Protein AF-A0A7C0YLZ0-F1 (afdb_monomer_lite)

Secondary structure (DSSP, 8-state):
---HHHHHHHHHHHHHHHTTSPPP-S-EEEEEEEEETTEEEEEEEEE---S--HHHHHT--TT--GGGG-----HHHHHHHHHHHHHHH-S-SEEEEE-SS-TT-TTTS-HHHHHHHHHHHHHTT-SEEEE---GGG--HHHHHHHHTT-

Sequence (150 aa):
MIDKAVNKSVQAIRRKGLSRARTRSKASSWKEVDTLEGGLVDTGVVILPTRGCSWARKSGCTMCGYIYDAGDLGDTELAQLFKDAVAGLGPVEYLKIFTSGSFFDSREVSDELLHSIIQTVNDAGVEQLQVESRPEYVKADGLSQVVDML

Radius of gyration: 16.35 Å; chains: 1; bounding box: 40×31×48 Å

Foldseek 3Di:
DPDPVLLVVLLVVLVVLLVPQDAAQAKDKDWDWDDDPNDIWIEIEIAQQFCAAPQSNRRRDSPQPLNSSHHDDDLVSSLVRLLVRLVVSAATQHYEYHQNHACLPCNRANPSSLLSNLVSCVVSNHNYYHYDHDPVSPDPVSVCSSVVSD

Structure (mmCIF, N/CA/C/O backbone):
data_AF-A0A7C0YLZ0-F1
#
_entry.id   AF-A0A7C0YLZ0-F1
#
loop_
_atom_site.group_PDB
_atom_site.id
_atom_site.type_symbol
_atom_site.label_atom_id
_atom_site.label_alt_id
_atom_site.label_comp_id
_atom_site.label_asym_id
_atom_site.label_entity_id
_atom_site.label_seq_id
_atom_site.pdbx_PDB_ins_code
_atom_site.Cartn_x
_atom_site.Cartn_y
_atom_site.Cartn_z
_atom_site.occupancy
_atom_site.B_iso_or_equiv
_atom_site.auth_seq_id
_atom_site.auth_comp_id
_atom_site.auth_asym_id
_atom_site.auth_atom_id
_atom_site.pdbx_PDB_model_num
ATOM 1 N N . MET A 1 1 ? -0.986 -11.089 -29.385 1.00 56.19 1 MET A N 1
ATOM 2 C CA . MET A 1 1 ? 0.450 -10.942 -29.055 1.00 56.19 1 MET A CA 1
ATOM 3 C C . MET A 1 1 ? 0.778 -9.459 -29.169 1.00 56.19 1 MET A C 1
ATOM 5 O O . MET A 1 1 ? 0.460 -8.893 -30.205 1.00 56.19 1 MET A O 1
ATOM 9 N N . ILE A 1 2 ? 1.290 -8.808 -28.119 1.00 62.91 2 ILE A N 1
ATOM 10 C CA . ILE A 1 2 ? 1.670 -7.385 -28.203 1.00 62.91 2 ILE A CA 1
ATOM 11 C C . ILE A 1 2 ? 2.885 -7.275 -29.126 1.00 62.91 2 ILE A C 1
ATOM 13 O O . ILE A 1 2 ? 3.834 -8.050 -28.994 1.00 62.91 2 ILE A O 1
ATOM 17 N N . ASP A 1 3 ? 2.839 -6.333 -30.062 1.00 82.75 3 ASP A N 1
ATOM 18 C CA . ASP A 1 3 ? 3.931 -6.057 -30.988 1.00 82.75 3 ASP A CA 1
ATOM 19 C C . ASP A 1 3 ? 5.244 -5.772 -30.223 1.00 82.75 3 ASP A C 1
ATOM 21 O O . ASP A 1 3 ? 5.295 -4.967 -29.284 1.00 82.75 3 ASP A O 1
ATOM 25 N N . LYS A 1 4 ? 6.326 -6.464 -30.603 1.00 83.06 4 LYS A N 1
ATOM 26 C CA . LYS A 1 4 ? 7.624 -6.358 -29.914 1.00 83.06 4 LYS A CA 1
ATOM 27 C C . LYS A 1 4 ? 8.209 -4.944 -29.994 1.00 83.06 4 LYS A C 1
ATOM 29 O O . LYS A 1 4 ? 8.889 -4.528 -29.053 1.00 83.06 4 LYS A O 1
ATOM 34 N N . ALA A 1 5 ? 7.961 -4.210 -31.078 1.00 86.94 5 ALA A N 1
ATOM 35 C CA . ALA A 1 5 ? 8.413 -2.833 -31.229 1.00 86.94 5 ALA A CA 1
ATOM 36 C C . ALA A 1 5 ? 7.632 -1.894 -30.301 1.00 86.94 5 ALA A C 1
ATOM 38 O O . ALA A 1 5 ? 8.250 -1.063 -29.634 1.00 86.94 5 ALA A O 1
ATOM 39 N N . VAL A 1 6 ? 6.315 -2.084 -30.160 1.00 84.00 6 VAL A N 1
ATOM 40 C CA . VAL A 1 6 ? 5.499 -1.338 -29.184 1.00 84.00 6 VAL A CA 1
ATOM 41 C C . VAL A 1 6 ? 6.024 -1.558 -27.767 1.00 84.00 6 VAL A C 1
ATOM 43 O O . VAL A 1 6 ? 6.289 -0.592 -27.052 1.00 84.00 6 VAL A O 1
ATOM 46 N N . ASN A 1 7 ? 6.266 -2.810 -27.374 1.00 84.00 7 ASN A N 1
ATOM 47 C CA . ASN A 1 7 ? 6.795 -3.110 -26.045 1.00 84.00 7 ASN A CA 1
ATOM 48 C C . ASN A 1 7 ? 8.169 -2.452 -25.798 1.00 84.00 7 ASN A C 1
ATOM 50 O O . ASN A 1 7 ? 8.407 -1.850 -24.750 1.00 84.00 7 ASN A O 1
ATOM 54 N N . LYS A 1 8 ? 9.069 -2.501 -26.788 1.00 87.38 8 LYS A N 1
ATOM 55 C CA . LYS A 1 8 ? 10.392 -1.863 -26.701 1.00 87.38 8 LYS A CA 1
ATOM 56 C C . LYS A 1 8 ? 10.287 -0.342 -26.529 1.00 87.38 8 LYS A C 1
ATOM 58 O O . LYS A 1 8 ? 11.028 0.230 -25.727 1.00 87.38 8 LYS A O 1
ATOM 63 N N . SER A 1 9 ? 9.358 0.300 -27.237 1.00 88.88 9 SER A N 1
ATOM 64 C CA . SER A 1 9 ? 9.090 1.738 -27.117 1.00 88.88 9 SER A CA 1
ATOM 65 C C . SER A 1 9 ? 8.547 2.103 -25.736 1.00 88.88 9 SER A C 1
ATOM 67 O O . SER A 1 9 ? 9.061 3.024 -25.100 1.00 88.88 9 SER A O 1
ATOM 69 N N . VAL A 1 10 ? 7.581 1.336 -25.221 1.00 86.44 10 VAL A N 1
ATOM 70 C CA . VAL A 1 10 ? 7.019 1.529 -23.873 1.00 86.44 10 VAL A CA 1
ATOM 71 C C . VAL A 1 10 ? 8.107 1.404 -22.811 1.00 86.44 10 VAL A C 1
ATOM 73 O O . VAL A 1 10 ? 8.227 2.276 -21.953 1.00 86.44 10 VAL A O 1
ATOM 76 N N . GLN A 1 11 ? 8.960 0.382 -22.899 1.00 87.56 11 GLN A N 1
ATOM 77 C CA . GLN A 1 11 ? 10.089 0.217 -21.981 1.00 87.56 11 GLN A CA 1
ATOM 78 C C . GLN A 1 11 ? 11.061 1.402 -22.025 1.00 87.56 11 GLN A C 1
ATOM 80 O O . GLN A 1 11 ? 11.547 1.840 -20.983 1.00 87.56 11 GLN A O 1
ATOM 85 N N . ALA A 1 12 ? 11.369 1.927 -23.214 1.00 89.69 12 ALA A N 1
ATOM 86 C CA . ALA A 1 12 ? 12.257 3.077 -23.355 1.00 89.69 12 ALA A CA 1
ATOM 87 C C . ALA A 1 12 ? 11.661 4.341 -22.713 1.00 89.69 12 ALA A C 1
ATOM 89 O O . ALA A 1 12 ? 12.351 5.026 -21.954 1.00 89.69 12 ALA A O 1
ATOM 90 N N . ILE A 1 13 ? 10.373 4.607 -22.954 1.00 89.69 13 ILE A N 1
ATOM 91 C CA . ILE A 1 13 ? 9.636 5.720 -22.337 1.00 89.69 13 ILE A CA 1
ATOM 92 C C . ILE A 1 13 ? 9.603 5.553 -20.816 1.00 89.69 13 ILE A C 1
ATOM 94 O O . ILE A 1 13 ? 9.949 6.481 -20.086 1.00 89.69 13 ILE A O 1
ATOM 98 N N . ARG A 1 14 ? 9.259 4.354 -20.332 1.00 89.69 14 ARG A N 1
ATOM 99 C CA . ARG A 1 14 ? 9.191 4.025 -18.905 1.00 89.69 14 ARG A CA 1
ATOM 100 C C . ARG A 1 14 ? 10.527 4.256 -18.208 1.00 89.69 14 ARG A C 1
ATOM 102 O O . ARG A 1 14 ? 10.550 4.947 -17.197 1.00 89.69 14 ARG A O 1
ATOM 109 N N . ARG A 1 15 ? 11.632 3.742 -18.764 1.00 89.06 15 ARG A N 1
ATOM 110 C CA . ARG A 1 15 ? 12.986 3.945 -18.216 1.00 89.06 15 ARG A CA 1
ATOM 111 C C . ARG A 1 15 ? 13.343 5.427 -18.120 1.00 89.06 15 ARG A C 1
ATOM 113 O O . ARG A 1 15 ? 13.816 5.863 -17.078 1.00 89.06 15 ARG A O 1
ATOM 120 N N . LYS A 1 16 ? 13.060 6.204 -19.171 1.00 90.56 16 LYS A N 1
ATOM 121 C CA . LYS A 1 16 ? 13.291 7.657 -19.186 1.00 90.56 16 LYS A CA 1
ATOM 122 C C . LYS A 1 16 ? 12.415 8.405 -18.175 1.00 90.56 16 LYS A C 1
ATOM 124 O O . LYS A 1 16 ? 12.855 9.397 -17.604 1.00 90.56 16 LYS A O 1
ATOM 129 N N . GLY A 1 17 ? 11.176 7.956 -17.975 1.00 89.94 17 GLY A N 1
ATOM 130 C CA . GLY A 1 17 ? 10.283 8.498 -16.952 1.00 89.94 17 GLY A CA 1
ATOM 131 C C . GLY A 1 17 ? 10.807 8.213 -15.547 1.00 89.94 17 GLY A C 1
ATOM 132 O O . GLY A 1 17 ? 10.942 9.134 -14.755 1.00 89.94 17 GLY A O 1
ATOM 133 N N . LEU A 1 18 ? 11.185 6.962 -15.268 1.00 88.19 18 LEU A N 1
ATOM 134 C CA . LEU A 1 18 ? 11.699 6.546 -13.960 1.00 88.19 18 LEU A CA 1
ATOM 135 C C . LEU A 1 18 ? 13.017 7.238 -13.607 1.00 88.19 18 LEU A C 1
ATOM 137 O O . LEU A 1 18 ? 13.181 7.664 -12.475 1.00 88.19 18 LEU A O 1
ATOM 141 N N . SER A 1 19 ? 13.921 7.439 -14.572 1.00 87.81 19 SER A N 1
ATOM 142 C CA . SER A 1 19 ? 15.178 8.162 -14.326 1.00 87.81 19 SER A CA 1
ATOM 143 C C . SER A 1 19 ? 14.983 9.647 -13.993 1.00 87.81 19 SER A C 1
ATOM 145 O O . SER A 1 19 ? 15.927 10.309 -13.578 1.00 87.81 19 SER A O 1
ATOM 147 N N . ARG A 1 20 ? 13.796 10.201 -14.266 1.00 87.69 20 ARG A N 1
ATOM 148 C CA . ARG A 1 20 ? 13.425 11.595 -13.970 1.00 87.69 20 ARG A CA 1
ATOM 149 C C . ARG A 1 20 ? 12.462 11.705 -12.792 1.00 87.69 20 ARG A C 1
ATOM 151 O O . ARG A 1 20 ? 12.240 12.810 -12.305 1.00 87.69 20 ARG A O 1
ATOM 158 N N . ALA A 1 21 ? 11.848 10.595 -12.394 1.00 85.56 21 ALA A N 1
ATOM 159 C CA . ALA A 1 21 ? 10.902 10.566 -11.301 1.00 85.56 21 ALA A CA 1
ATOM 160 C C . ALA A 1 21 ? 11.641 10.828 -9.991 1.00 85.56 21 ALA A C 1
ATOM 162 O O . ALA A 1 21 ? 12.751 10.344 -9.769 1.00 85.56 21 ALA A O 1
ATOM 163 N N . ARG A 1 22 ? 11.015 11.614 -9.121 1.00 83.94 22 ARG A N 1
ATOM 164 C CA . ARG A 1 22 ? 11.516 11.816 -7.769 1.00 83.94 22 ARG A CA 1
ATOM 165 C C . ARG A 1 22 ? 11.182 10.573 -6.954 1.00 83.94 22 ARG A C 1
ATOM 167 O O . A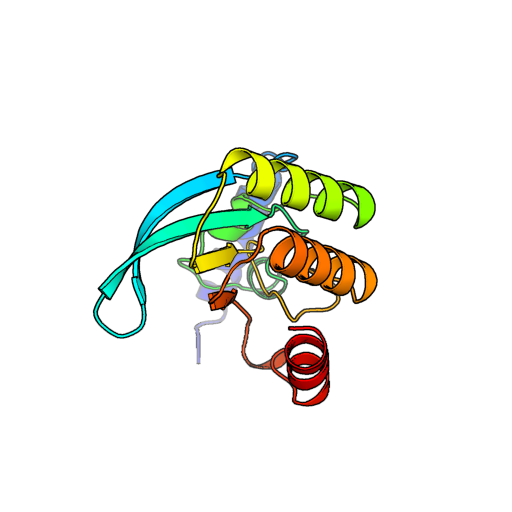RG A 1 22 ? 10.008 10.236 -6.847 1.00 83.94 22 ARG A O 1
ATOM 174 N N . THR A 1 23 ? 12.182 9.963 -6.326 1.00 83.81 23 THR A N 1
ATOM 175 C CA . THR A 1 23 ? 11.952 8.905 -5.337 1.00 83.81 23 THR A CA 1
ATOM 176 C C . THR A 1 23 ? 11.068 9.447 -4.220 1.00 83.81 23 THR A C 1
ATOM 178 O O . THR A 1 23 ? 11.401 10.456 -3.583 1.00 83.81 23 THR A O 1
ATOM 181 N N . ARG A 1 24 ? 9.910 8.818 -4.009 1.00 89.19 24 ARG A N 1
ATOM 182 C CA . ARG A 1 24 ? 9.006 9.200 -2.926 1.00 89.19 24 ARG A CA 1
ATOM 183 C C . ARG A 1 24 ? 9.575 8.699 -1.604 1.00 89.19 24 ARG A C 1
ATOM 185 O O . ARG A 1 24 ? 9.977 7.550 -1.490 1.00 89.19 24 ARG A O 1
ATOM 192 N N . SER A 1 25 ? 9.590 9.578 -0.609 1.00 89.94 25 SER A N 1
ATOM 193 C CA . SER A 1 25 ? 10.033 9.275 0.758 1.00 89.94 25 SER A CA 1
ATOM 194 C C . SER A 1 25 ? 8.937 9.524 1.798 1.00 89.94 25 SER A C 1
ATOM 196 O O . SER A 1 25 ? 9.212 9.621 2.988 1.00 89.94 25 SER A O 1
ATOM 198 N N . LYS A 1 26 ? 7.693 9.713 1.343 1.00 93.81 26 LYS A N 1
ATOM 199 C CA . LYS A 1 26 ? 6.526 9.983 2.185 1.00 93.81 26 LYS A CA 1
ATOM 200 C C . LYS A 1 26 ? 5.325 9.222 1.652 1.00 93.81 26 LYS A C 1
ATOM 202 O O . LYS A 1 26 ? 5.122 9.200 0.435 1.00 93.81 26 LYS A O 1
ATOM 207 N N . ALA A 1 27 ? 4.530 8.670 2.563 1.00 95.69 27 ALA A N 1
ATOM 208 C CA . ALA A 1 27 ? 3.199 8.184 2.241 1.00 95.69 27 ALA A CA 1
ATOM 209 C C . ALA A 1 27 ? 2.270 9.351 1.881 1.00 95.69 27 ALA A C 1
ATOM 211 O O . ALA A 1 27 ? 2.455 10.486 2.333 1.00 95.69 27 ALA A O 1
ATOM 212 N N . SER A 1 28 ? 1.284 9.076 1.036 1.00 95.88 28 SER A N 1
ATOM 213 C CA . SER A 1 28 ? 0.157 9.975 0.798 1.00 95.88 28 SER A CA 1
ATOM 214 C C . SER A 1 28 ? -1.078 9.362 1.432 1.00 95.88 28 SER A C 1
ATOM 216 O O . SER A 1 28 ? -1.335 8.182 1.218 1.00 95.88 28 SER A O 1
ATOM 218 N N . SER A 1 29 ? -1.824 10.145 2.204 1.00 97.88 29 SER A N 1
ATOM 219 C CA . SER A 1 29 ? -3.061 9.684 2.824 1.00 97.88 29 SER A CA 1
ATOM 220 C C . SER A 1 29 ? -4.144 10.755 2.809 1.00 97.88 29 SER A C 1
ATOM 222 O O . SER A 1 29 ? -3.851 11.952 2.840 1.00 97.88 29 SER A O 1
ATOM 224 N N . TRP A 1 30 ? -5.394 10.315 2.696 1.00 98.38 30 TRP A N 1
ATOM 225 C CA . TRP A 1 30 ? -6.591 11.153 2.757 1.00 98.38 30 TRP A CA 1
ATOM 226 C C . TRP A 1 30 ? -7.794 10.318 3.202 1.00 98.38 30 TRP A C 1
ATOM 228 O O . TRP A 1 30 ? -7.754 9.088 3.146 1.00 98.38 30 TRP A O 1
ATOM 238 N N . LYS A 1 31 ? -8.860 10.997 3.636 1.00 98.25 31 LYS A N 1
ATOM 239 C CA . LYS A 1 31 ? -10.169 10.374 3.837 1.00 98.25 31 LYS A CA 1
ATOM 240 C C . LYS A 1 31 ? -11.055 10.574 2.619 1.00 98.25 31 LYS A C 1
ATOM 242 O O . LYS A 1 31 ? -11.047 11.641 2.004 1.00 98.25 31 LYS A O 1
ATOM 247 N N . GLU A 1 32 ? -11.859 9.571 2.332 1.00 97.81 32 GLU A N 1
ATOM 248 C CA . GLU A 1 32 ? -12.975 9.620 1.398 1.00 97.81 32 GLU A CA 1
ATOM 249 C C . GLU A 1 32 ? -14.196 8.936 2.020 1.00 97.81 32 GLU A C 1
ATOM 251 O O . GLU A 1 32 ? -14.113 8.379 3.112 1.00 97.81 32 GLU A O 1
ATOM 256 N N . VAL A 1 33 ? -15.336 9.007 1.340 1.00 96.94 33 VAL A N 1
ATOM 257 C CA . VAL A 1 33 ? -16.544 8.279 1.737 1.00 96.94 33 VAL A CA 1
ATOM 258 C C . VAL A 1 33 ? -16.698 7.100 0.792 1.00 96.94 33 VAL A C 1
ATOM 260 O O . VAL A 1 33 ? -16.654 7.290 -0.426 1.00 96.94 33 VAL A O 1
ATOM 263 N N . ASP A 1 34 ? -16.900 5.909 1.342 1.00 97.06 34 ASP A N 1
ATOM 264 C CA . ASP A 1 34 ? -17.189 4.707 0.563 1.00 97.06 34 ASP A CA 1
ATOM 265 C C . ASP A 1 34 ? -18.347 3.920 1.181 1.00 97.06 34 ASP A C 1
ATOM 267 O O . ASP A 1 34 ? -18.866 4.273 2.240 1.00 97.06 34 ASP A O 1
ATOM 271 N N . THR A 1 35 ? -18.793 2.879 0.483 1.00 95.88 35 THR A N 1
ATOM 272 C CA . THR A 1 35 ? -19.874 2.005 0.925 1.00 95.88 35 THR A CA 1
ATOM 273 C C . THR A 1 35 ? -19.314 0.759 1.599 1.00 95.88 35 THR A C 1
ATOM 275 O O . THR A 1 35 ? -18.585 -0.008 0.971 1.00 95.88 35 THR A O 1
ATOM 278 N N . LEU A 1 36 ? -19.725 0.513 2.840 1.00 94.50 36 LEU A N 1
ATOM 279 C CA . LEU A 1 36 ? -19.462 -0.720 3.579 1.00 94.50 36 LEU A CA 1
ATOM 280 C C . LEU A 1 36 ? -20.800 -1.285 4.067 1.00 94.50 36 LEU A C 1
ATOM 282 O O . LEU A 1 36 ? -21.608 -0.564 4.643 1.00 94.50 36 LEU A O 1
ATOM 286 N N . GLU A 1 37 ? -21.086 -2.547 3.733 1.00 92.56 37 GLU A N 1
ATOM 287 C CA . GLU A 1 37 ? -22.350 -3.239 4.061 1.00 92.56 37 GLU A CA 1
ATOM 288 C C . GLU A 1 37 ? -23.644 -2.463 3.716 1.00 92.56 37 GLU A C 1
ATOM 290 O O . GLU A 1 37 ? -24.690 -2.621 4.340 1.00 92.56 37 GLU A O 1
ATOM 295 N N . GLY A 1 38 ? -23.597 -1.624 2.675 1.00 92.75 38 GLY A N 1
ATOM 296 C CA . GLY A 1 38 ? -24.735 -0.809 2.234 1.00 92.75 38 GLY A CA 1
ATOM 297 C C . GLY A 1 38 ? -24.910 0.519 2.983 1.00 92.75 38 GLY A C 1
ATOM 298 O O . GLY A 1 38 ? -25.817 1.278 2.640 1.00 92.75 38 GLY A O 1
ATOM 299 N N . GLY A 1 39 ? -24.045 0.824 3.954 1.00 95.75 39 GLY A N 1
ATOM 300 C CA . GLY A 1 39 ? -23.922 2.128 4.607 1.00 95.75 39 GLY A CA 1
ATOM 301 C C . GLY A 1 39 ? -22.756 2.948 4.050 1.00 95.75 39 GLY A C 1
ATOM 302 O O . GLY A 1 39 ? -21.823 2.393 3.476 1.00 95.75 39 GLY A O 1
ATOM 303 N N . LEU A 1 40 ? -22.811 4.274 4.206 1.00 97.31 40 LEU A N 1
ATOM 304 C CA . LEU A 1 40 ? -21.678 5.155 3.905 1.00 97.31 40 LEU A CA 1
ATOM 305 C C . LEU A 1 40 ? -20.781 5.268 5.138 1.00 97.31 40 LEU A C 1
ATOM 307 O O . LEU A 1 40 ? -21.286 5.590 6.212 1.00 97.31 40 LEU A O 1
ATOM 311 N N . VAL A 1 41 ? -19.477 5.059 4.959 1.00 96.88 41 VAL A N 1
ATOM 312 C CA . VAL A 1 41 ? -18.474 5.092 6.033 1.00 96.88 41 VAL A CA 1
ATOM 313 C C . VAL A 1 41 ? -17.290 5.986 5.678 1.00 96.88 41 VAL A C 1
ATOM 315 O O . VAL A 1 41 ? -16.942 6.165 4.503 1.00 96.88 41 VAL A O 1
ATOM 318 N N . ASP A 1 42 ? -16.637 6.516 6.710 1.00 96.31 42 ASP A N 1
ATOM 319 C CA . ASP A 1 42 ? -15.353 7.199 6.574 1.00 96.31 42 ASP A CA 1
ATOM 320 C C . ASP A 1 42 ? -14.276 6.175 6.189 1.00 96.31 42 ASP A C 1
ATOM 322 O O . ASP A 1 42 ? -13.962 5.250 6.942 1.00 96.31 42 ASP A O 1
ATOM 326 N N . THR A 1 43 ? -13.685 6.364 5.012 1.00 98.38 43 THR A N 1
ATOM 327 C CA . THR A 1 43 ? -12.677 5.470 4.443 1.00 98.38 43 THR A CA 1
ATOM 328 C C . THR A 1 43 ? -11.325 6.161 4.382 1.00 98.38 43 THR A C 1
ATOM 330 O O . THR A 1 43 ? -11.165 7.211 3.761 1.00 98.38 43 THR A O 1
ATOM 333 N N . GLY A 1 44 ? -10.323 5.562 5.011 1.00 98.50 44 GLY A N 1
ATOM 334 C CA . GLY A 1 44 ? -8.935 5.972 4.891 1.00 98.50 44 GLY A CA 1
ATOM 335 C C . GLY A 1 44 ? -8.298 5.409 3.627 1.00 98.50 44 GLY A C 1
ATOM 336 O O . GLY A 1 44 ? -8.440 4.226 3.321 1.00 98.50 44 GLY A O 1
ATOM 337 N N . VAL A 1 45 ? -7.528 6.228 2.920 1.00 98.50 45 VAL A N 1
ATOM 338 C CA . VAL A 1 45 ? -6.674 5.768 1.823 1.00 98.50 45 VAL A CA 1
ATOM 339 C C . VAL A 1 45 ? -5.224 6.069 2.146 1.00 98.50 45 VAL A C 1
ATOM 341 O O . VAL A 1 45 ? -4.895 7.191 2.527 1.00 98.50 45 VAL A O 1
ATOM 344 N N . VAL A 1 46 ? -4.350 5.078 1.964 1.00 98.19 46 VAL A N 1
ATOM 345 C CA . VAL A 1 46 ? -2.901 5.225 2.108 1.00 98.19 46 VAL A CA 1
ATOM 346 C C . VAL A 1 46 ? -2.196 4.705 0.859 1.00 98.19 46 VAL A C 1
ATOM 348 O O . VAL A 1 46 ? -2.294 3.530 0.514 1.00 98.19 46 VAL A O 1
ATOM 351 N N . ILE A 1 47 ? -1.430 5.577 0.203 1.00 96.88 47 ILE A N 1
ATOM 352 C CA . ILE A 1 47 ? -0.437 5.200 -0.805 1.00 96.88 47 ILE A CA 1
ATOM 353 C C . ILE A 1 47 ? 0.925 5.116 -0.117 1.00 96.88 47 ILE A C 1
ATOM 355 O O . ILE A 1 47 ? 1.520 6.138 0.244 1.00 96.88 47 ILE A O 1
ATOM 359 N N . LEU A 1 48 ? 1.418 3.892 0.052 1.00 96.81 48 LEU A N 1
ATOM 360 C CA . LEU A 1 48 ? 2.706 3.584 0.654 1.00 96.81 48 LEU A CA 1
ATOM 361 C C . LEU A 1 48 ? 3.789 3.498 -0.441 1.00 96.81 48 LEU A C 1
ATOM 363 O O . LEU A 1 48 ? 3.657 2.6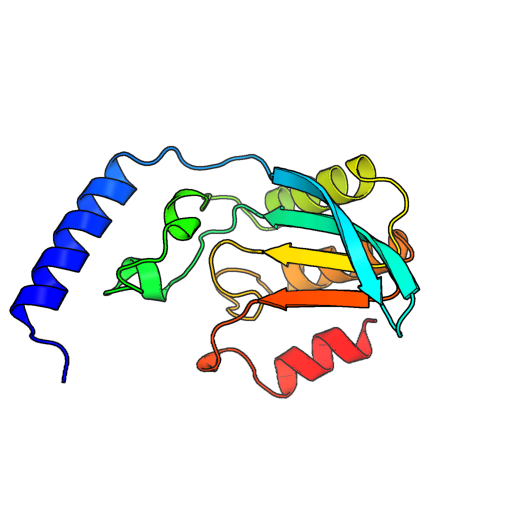83 -1.361 1.00 96.81 48 LEU A O 1
ATOM 367 N N . PRO A 1 49 ? 4.872 4.298 -0.372 1.00 95.94 49 PRO A N 1
ATOM 368 C CA . PRO A 1 49 ? 5.885 4.377 -1.420 1.00 95.94 49 PRO A CA 1
ATOM 369 C C . PRO A 1 49 ? 6.877 3.213 -1.307 1.00 95.94 49 PRO A C 1
ATOM 371 O O . PRO A 1 49 ? 8.065 3.410 -1.057 1.00 95.94 49 PRO A O 1
ATOM 374 N N . THR A 1 50 ? 6.393 1.983 -1.486 1.00 95.81 50 THR A N 1
ATOM 375 C CA . THR A 1 50 ? 7.267 0.806 -1.570 1.00 95.81 50 THR A CA 1
ATOM 376 C C . THR A 1 50 ? 8.164 0.906 -2.803 1.00 95.81 50 THR A C 1
ATOM 378 O O . THR A 1 50 ? 8.019 1.812 -3.635 1.00 95.81 50 THR A O 1
ATOM 381 N N . ARG A 1 51 ? 9.044 -0.081 -3.009 1.00 93.19 51 ARG A N 1
ATOM 382 C CA . ARG A 1 51 ? 9.779 -0.173 -4.275 1.00 93.19 51 ARG A CA 1
ATOM 383 C C . ARG A 1 51 ? 8.841 -0.214 -5.483 1.00 93.19 51 ARG A C 1
ATOM 385 O O . ARG A 1 51 ? 9.273 0.158 -6.561 1.00 93.19 51 ARG A O 1
ATOM 392 N N . GLY A 1 52 ? 7.578 -0.609 -5.359 1.00 92.19 52 GLY A N 1
ATOM 393 C CA . GLY A 1 52 ? 6.571 -0.519 -6.413 1.00 92.19 52 GLY A CA 1
ATOM 394 C C . GLY A 1 52 ? 6.684 -1.586 -7.502 1.00 92.19 52 GLY A C 1
ATOM 395 O O . GLY A 1 52 ? 7.658 -2.340 -7.583 1.00 92.19 52 GLY A O 1
ATOM 396 N N . CYS A 1 53 ? 5.697 -1.584 -8.401 1.00 93.00 53 CYS A N 1
ATOM 397 C CA . CYS A 1 53 ? 5.367 -2.701 -9.284 1.00 93.00 53 CYS A CA 1
ATOM 398 C C . CYS A 1 53 ? 6.552 -3.278 -10.077 1.00 93.00 53 CYS A C 1
ATOM 400 O O . CYS A 1 53 ? 7.090 -2.656 -11.006 1.00 93.00 53 CYS A O 1
ATOM 402 N N . SER A 1 54 ? 6.891 -4.538 -9.807 1.00 91.81 54 SER A N 1
ATOM 403 C CA . SER A 1 54 ? 7.916 -5.272 -10.567 1.00 91.81 54 SER A CA 1
ATOM 404 C C . SER A 1 54 ? 7.598 -5.396 -12.072 1.00 91.81 54 SER A C 1
ATOM 406 O O . SER A 1 54 ? 8.506 -5.341 -12.910 1.00 91.81 54 SER A O 1
ATOM 408 N N . TRP A 1 55 ? 6.316 -5.490 -12.450 1.00 91.50 55 TRP A N 1
ATOM 409 C CA . TRP A 1 55 ? 5.889 -5.532 -13.855 1.00 91.50 55 TRP A CA 1
ATOM 410 C C . TRP A 1 55 ? 6.112 -4.208 -14.574 1.00 91.50 55 TRP A C 1
ATOM 412 O O . TRP A 1 55 ? 6.622 -4.199 -15.700 1.00 91.50 55 TRP A O 1
ATOM 422 N N . ALA A 1 56 ? 5.806 -3.093 -13.905 1.00 89.38 56 ALA A N 1
ATOM 423 C CA . ALA A 1 56 ? 6.002 -1.751 -14.441 1.00 89.38 56 ALA A CA 1
ATOM 424 C C . ALA A 1 56 ? 7.467 -1.467 -14.812 1.00 89.38 56 ALA A C 1
ATOM 426 O O . ALA A 1 56 ? 7.717 -0.676 -15.717 1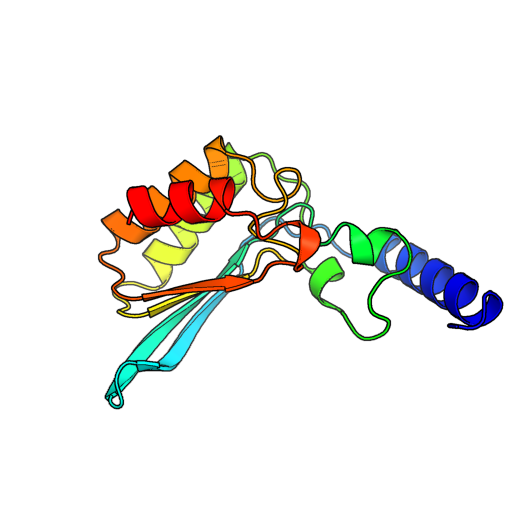.00 89.38 56 ALA A O 1
ATOM 427 N N . ARG A 1 57 ? 8.433 -2.140 -14.171 1.00 84.25 57 ARG A N 1
ATOM 428 C CA . ARG A 1 57 ? 9.865 -2.041 -14.504 1.00 84.25 57 ARG A CA 1
ATOM 429 C C . ARG A 1 57 ? 10.302 -2.885 -15.703 1.00 84.25 57 ARG A C 1
ATOM 431 O O . ARG A 1 57 ? 11.305 -2.555 -16.332 1.00 84.25 57 ARG A O 1
ATOM 438 N N . LYS A 1 58 ? 9.590 -3.971 -16.026 1.00 83.94 58 LYS A N 1
ATOM 439 C CA . LYS A 1 58 ? 9.968 -4.896 -17.112 1.00 83.94 58 LYS A CA 1
ATOM 440 C C . LYS A 1 58 ? 9.412 -4.480 -18.465 1.00 83.94 58 LYS A C 1
ATOM 442 O O . LYS A 1 58 ? 10.141 -4.429 -19.443 1.00 83.94 58 LYS A O 1
ATOM 447 N N . SER A 1 59 ? 8.113 -4.251 -18.540 1.00 74.75 59 SER A N 1
ATOM 448 C CA . SER A 1 59 ? 7.368 -3.934 -19.767 1.00 74.75 59 SER A CA 1
ATOM 449 C C . SER A 1 59 ? 6.232 -3.007 -19.369 1.00 74.75 59 SER A C 1
ATOM 451 O O . SER A 1 59 ? 6.177 -1.866 -19.825 1.00 74.75 59 SER A O 1
ATOM 453 N N . GLY A 1 60 ? 5.475 -3.458 -18.365 1.00 76.25 60 GLY A N 1
ATOM 454 C CA . GLY A 1 60 ? 4.541 -2.659 -17.599 1.00 76.25 60 GLY A CA 1
ATOM 455 C C . GLY A 1 60 ? 3.193 -2.502 -18.273 1.00 76.25 60 GLY A C 1
ATOM 456 O O . GLY A 1 60 ? 3.036 -2.668 -19.480 1.00 76.25 60 GLY A O 1
ATOM 457 N N . CYS A 1 61 ? 2.196 -2.145 -17.473 1.00 84.94 61 CYS A N 1
ATOM 458 C CA . CYS A 1 61 ? 0.943 -1.635 -18.003 1.00 84.94 61 CYS A CA 1
ATOM 459 C C . CYS A 1 61 ? 1.231 -0.276 -18.651 1.00 84.94 61 CYS A C 1
ATOM 461 O O . CYS A 1 61 ? 1.749 0.627 -17.988 1.00 84.94 61 CYS A O 1
ATOM 463 N N . THR A 1 62 ? 0.897 -0.116 -19.930 1.00 83.31 62 THR A N 1
ATOM 464 C CA . THR A 1 62 ? 1.189 1.104 -20.705 1.00 83.31 62 THR A CA 1
ATOM 465 C C . THR A 1 62 ? 0.578 2.361 -20.087 1.00 83.31 62 THR A C 1
ATOM 467 O O . THR A 1 62 ? 1.167 3.432 -20.192 1.00 83.31 62 THR A O 1
ATOM 470 N N . MET A 1 63 ? -0.544 2.204 -19.382 1.00 85.56 63 MET A N 1
ATOM 471 C CA . MET A 1 63 ? -1.300 3.283 -18.742 1.00 85.56 63 MET A CA 1
ATOM 472 C C . MET A 1 63 ? -0.935 3.526 -17.269 1.00 85.56 63 MET A C 1
ATOM 474 O O . MET A 1 63 ? -1.330 4.538 -16.704 1.00 85.56 63 MET A O 1
ATOM 478 N N . CYS A 1 64 ? -0.211 2.612 -16.612 1.00 87.88 64 CYS A N 1
ATOM 479 C CA . CYS A 1 64 ? -0.013 2.693 -15.160 1.00 87.88 64 CYS A CA 1
ATOM 480 C C . CYS A 1 64 ? 1.044 3.745 -14.797 1.00 87.88 64 CYS A C 1
ATOM 482 O O . CYS A 1 64 ? 2.225 3.560 -15.114 1.00 87.88 64 CYS A O 1
ATOM 484 N N . GLY A 1 65 ? 0.616 4.806 -14.106 1.00 88.06 65 GLY A N 1
ATOM 485 C CA . GLY A 1 65 ? 1.468 5.872 -13.572 1.00 88.06 65 GLY A CA 1
ATOM 486 C C . GLY A 1 65 ? 1.993 5.631 -12.152 1.00 88.06 65 GLY A C 1
ATOM 487 O O . GLY A 1 65 ? 3.025 6.190 -11.807 1.00 88.06 65 GLY A O 1
ATOM 488 N N . TYR A 1 66 ? 1.371 4.749 -11.362 1.00 89.81 66 TYR A N 1
ATOM 489 C CA . TYR A 1 66 ? 1.701 4.565 -9.938 1.00 89.81 66 TYR A CA 1
ATOM 490 C C . TYR A 1 66 ? 3.152 4.170 -9.654 1.00 89.81 66 TYR A C 1
ATOM 492 O O . TYR A 1 66 ? 3.675 4.474 -8.592 1.00 89.81 66 TYR A O 1
ATOM 500 N N . ILE A 1 67 ? 3.864 3.568 -10.613 1.00 90.81 67 ILE A N 1
ATOM 501 C CA . ILE A 1 67 ? 5.300 3.296 -10.436 1.00 90.81 67 ILE A CA 1
ATOM 502 C C . ILE A 1 67 ? 6.119 4.568 -10.159 1.00 90.81 67 ILE A C 1
ATOM 504 O O . ILE A 1 67 ? 7.224 4.480 -9.636 1.00 90.81 67 ILE A O 1
ATOM 508 N N . TYR A 1 68 ? 5.623 5.737 -10.574 1.00 90.88 68 TYR A N 1
ATOM 509 C CA . TYR A 1 68 ? 6.281 7.020 -10.345 1.00 90.88 68 TYR A CA 1
ATOM 510 C C . TYR A 1 68 ? 6.087 7.521 -8.909 1.00 90.88 68 TYR A C 1
ATOM 512 O O . TYR A 1 68 ? 6.827 8.405 -8.486 1.00 90.88 68 TYR A O 1
ATOM 520 N N . ASP A 1 69 ? 5.163 6.912 -8.160 1.00 90.12 69 ASP A N 1
ATOM 521 C CA . ASP A 1 69 ? 4.972 7.118 -6.726 1.00 90.12 69 ASP A CA 1
ATOM 522 C C . ASP A 1 69 ? 5.736 6.089 -5.872 1.00 90.12 69 ASP A C 1
ATOM 524 O O . ASP A 1 69 ? 5.566 6.036 -4.654 1.00 90.12 69 ASP A O 1
ATOM 528 N N . ALA A 1 70 ? 6.590 5.267 -6.490 1.00 92.44 70 ALA A N 1
ATOM 529 C CA . ALA A 1 70 ? 7.460 4.345 -5.774 1.00 92.44 70 ALA A CA 1
ATOM 530 C C . ALA A 1 70 ? 8.581 5.074 -5.006 1.00 92.44 70 ALA A C 1
ATOM 532 O O . ALA A 1 70 ? 9.058 6.149 -5.396 1.00 92.44 70 ALA A O 1
ATOM 533 N N . GLY A 1 71 ? 9.023 4.448 -3.921 1.00 92.75 71 GLY A N 1
ATOM 534 C CA . GLY A 1 71 ? 10.166 4.847 -3.111 1.00 92.75 71 GLY A CA 1
ATOM 535 C C . GLY A 1 71 ? 11.306 3.831 -3.164 1.00 92.75 71 GLY A C 1
ATOM 536 O O . GLY A 1 71 ? 11.274 2.860 -3.920 1.00 92.75 71 GLY A O 1
ATOM 537 N N . ASP A 1 72 ? 12.328 4.083 -2.354 1.00 91.38 72 ASP A N 1
ATOM 538 C CA . ASP A 1 72 ? 13.445 3.170 -2.094 1.00 91.38 72 ASP A CA 1
ATOM 539 C C . ASP A 1 72 ? 13.756 3.238 -0.596 1.00 91.38 72 ASP A C 1
ATOM 541 O O . ASP A 1 72 ? 14.671 3.932 -0.162 1.00 91.38 72 ASP A O 1
ATOM 545 N N . LEU A 1 73 ? 12.858 2.643 0.190 1.00 94.06 73 LEU A N 1
ATOM 546 C CA . LEU A 1 73 ? 12.835 2.704 1.650 1.00 94.06 73 LEU A CA 1
ATOM 547 C C . LEU A 1 73 ? 12.914 1.292 2.225 1.00 94.06 73 LEU A C 1
ATOM 549 O O . LEU A 1 73 ? 12.416 0.343 1.610 1.00 94.06 73 LEU A O 1
ATOM 553 N N . GLY A 1 74 ? 13.517 1.171 3.405 1.00 96.12 74 GLY A N 1
ATOM 554 C CA . GLY A 1 74 ? 13.533 -0.081 4.158 1.00 96.12 74 GLY A CA 1
ATOM 555 C C . GLY A 1 74 ? 12.206 -0.357 4.870 1.00 96.12 74 GLY A C 1
ATOM 556 O O . GLY A 1 74 ? 11.394 0.546 5.078 1.00 96.12 74 GLY A O 1
ATOM 557 N N . ASP A 1 75 ? 12.008 -1.600 5.305 1.00 97.44 75 ASP A N 1
ATOM 558 C CA . ASP A 1 75 ? 10.760 -2.037 5.946 1.00 97.44 75 ASP A CA 1
ATOM 559 C C . ASP A 1 75 ? 10.438 -1.242 7.216 1.00 97.44 75 ASP A C 1
ATOM 561 O O . ASP A 1 75 ? 9.299 -0.832 7.410 1.00 97.44 75 ASP A O 1
ATOM 565 N N . THR A 1 76 ? 11.440 -0.931 8.046 1.00 98.00 76 THR A N 1
ATOM 566 C CA . THR A 1 76 ? 11.252 -0.098 9.247 1.00 98.00 76 THR A CA 1
ATOM 567 C C . THR A 1 76 ? 10.737 1.302 8.907 1.00 98.00 76 THR A C 1
ATOM 569 O O . THR A 1 76 ? 9.842 1.815 9.576 1.00 98.00 76 THR A O 1
ATOM 572 N N . GLU A 1 77 ? 11.275 1.925 7.857 1.00 97.94 77 GLU A N 1
ATOM 573 C CA . GLU A 1 77 ? 10.846 3.259 7.425 1.00 97.94 77 GLU A CA 1
ATOM 574 C C . GLU A 1 77 ? 9.432 3.216 6.841 1.00 97.94 77 GLU A C 1
ATOM 576 O O . GLU A 1 77 ? 8.609 4.075 7.149 1.00 97.94 77 GLU A O 1
ATOM 581 N N . LEU A 1 78 ? 9.127 2.199 6.031 1.00 98.00 78 LEU A N 1
ATOM 582 C CA . LEU A 1 78 ? 7.796 1.997 5.460 1.00 98.00 78 LEU A CA 1
ATOM 583 C C . LEU A 1 78 ? 6.747 1.732 6.544 1.00 98.00 78 LEU A C 1
ATOM 585 O O . LEU A 1 78 ? 5.676 2.334 6.500 1.00 98.00 78 LEU A O 1
ATOM 589 N N . ALA A 1 79 ? 7.062 0.895 7.534 1.00 98.50 79 ALA A N 1
ATOM 590 C CA . ALA A 1 79 ? 6.184 0.623 8.666 1.00 98.50 79 ALA A CA 1
ATOM 591 C C . ALA A 1 79 ? 5.891 1.902 9.462 1.00 98.50 79 ALA A C 1
ATOM 593 O O . ALA A 1 79 ? 4.733 2.182 9.772 1.00 98.50 79 ALA A O 1
ATOM 594 N N . GLN A 1 80 ? 6.913 2.724 9.727 1.00 98.56 80 GLN A N 1
ATOM 595 C CA . GLN A 1 80 ? 6.724 3.998 10.420 1.00 98.56 80 GLN A CA 1
ATOM 596 C C . GLN A 1 80 ? 5.879 4.979 9.594 1.00 98.56 80 GLN A C 1
ATOM 598 O O . GLN A 1 80 ? 4.944 5.572 10.125 1.00 98.56 80 GLN A O 1
ATOM 603 N N . LEU A 1 81 ? 6.146 5.111 8.290 1.00 98.12 81 LEU A N 1
ATOM 604 C CA . LEU A 1 81 ? 5.346 5.961 7.401 1.00 98.12 81 LEU A CA 1
ATOM 605 C C . LEU A 1 81 ? 3.885 5.516 7.333 1.00 98.12 81 LEU A C 1
ATOM 607 O O . LEU A 1 81 ? 2.995 6.363 7.281 1.00 98.12 81 LEU A O 1
ATOM 611 N N . PHE A 1 82 ? 3.638 4.206 7.309 1.00 98.44 82 PHE A N 1
ATOM 612 C CA . PHE A 1 82 ? 2.289 3.659 7.324 1.00 98.44 82 PHE A CA 1
ATOM 613 C C . PHE A 1 82 ? 1.577 3.992 8.636 1.00 98.44 82 PHE A C 1
ATOM 615 O O . PHE A 1 82 ? 0.474 4.534 8.612 1.00 98.44 82 PHE A O 1
ATOM 622 N N . LYS A 1 83 ? 2.241 3.756 9.772 1.00 98.50 83 LYS A N 1
ATOM 623 C CA . LYS A 1 83 ? 1.718 4.083 11.101 1.00 98.50 83 LYS A CA 1
ATOM 624 C C . LYS A 1 83 ? 1.381 5.565 11.246 1.00 98.50 83 LYS A C 1
ATOM 626 O O . LYS A 1 83 ? 0.286 5.896 11.694 1.00 98.50 83 LYS A O 1
ATOM 631 N N . ASP A 1 84 ? 2.278 6.449 10.818 1.00 98.50 84 ASP A N 1
ATOM 632 C CA . ASP A 1 84 ? 2.056 7.898 10.856 1.00 98.50 84 ASP A CA 1
ATOM 633 C C . ASP A 1 84 ? 0.894 8.315 9.941 1.00 98.50 84 ASP A C 1
ATOM 635 O O . ASP A 1 84 ? 0.086 9.171 10.306 1.00 98.50 84 ASP A O 1
ATOM 639 N N . ALA A 1 85 ? 0.779 7.695 8.761 1.00 98.25 85 ALA A N 1
ATOM 640 C CA . ALA A 1 85 ? -0.309 7.958 7.826 1.00 98.25 85 ALA A CA 1
ATOM 641 C C . ALA A 1 85 ? -1.671 7.537 8.393 1.00 98.25 85 ALA A C 1
ATOM 643 O O . ALA A 1 85 ? -2.615 8.320 8.301 1.00 98.25 85 ALA A O 1
ATOM 644 N N . VAL A 1 86 ? -1.766 6.348 9.000 1.00 98.25 86 VAL A N 1
ATOM 645 C CA . VAL A 1 86 ? -2.993 5.846 9.643 1.00 98.25 86 VAL A CA 1
ATOM 646 C C . VAL A 1 86 ? -3.364 6.705 10.851 1.00 98.25 86 VAL A C 1
ATOM 648 O O . VAL A 1 86 ? -4.503 7.148 10.958 1.00 98.25 86 VAL A O 1
ATOM 651 N N . ALA A 1 87 ? -2.400 7.048 11.709 1.00 97.94 87 ALA A N 1
ATOM 652 C CA . ALA A 1 87 ? -2.647 7.942 12.840 1.00 97.94 87 ALA A CA 1
ATOM 653 C C . ALA A 1 87 ? -3.158 9.325 12.391 1.00 97.94 87 ALA A C 1
ATOM 655 O O . ALA A 1 87 ? -4.063 9.885 13.009 1.00 97.94 87 ALA A O 1
ATOM 656 N N . GLY A 1 88 ? -2.614 9.864 11.294 1.00 97.88 88 GLY A N 1
ATOM 657 C CA . GLY A 1 88 ? -3.036 11.142 10.718 1.00 97.88 88 GLY A CA 1
ATOM 658 C C . GLY A 1 88 ? -4.432 11.130 10.087 1.00 97.88 88 GLY A C 1
ATOM 659 O O . GLY A 1 88 ? -5.047 12.190 9.971 1.00 97.88 88 GLY A O 1
ATOM 660 N N . LEU A 1 89 ? -4.949 9.958 9.705 1.00 97.81 89 LEU A N 1
ATOM 661 C CA . LEU A 1 89 ? -6.335 9.806 9.262 1.00 97.81 89 LEU A CA 1
ATOM 662 C C . LEU A 1 89 ? -7.311 9.894 10.442 1.00 97.81 89 LEU A C 1
ATOM 664 O O . LEU A 1 89 ? -8.449 10.306 10.250 1.00 97.81 89 LEU A O 1
ATOM 668 N N . GLY A 1 90 ? -6.888 9.564 11.663 1.00 95.50 90 GLY A N 1
ATOM 669 C CA . GLY A 1 90 ? -7.812 9.374 12.780 1.00 95.50 90 GLY A CA 1
ATOM 670 C C . GLY A 1 90 ? -8.700 8.135 12.572 1.00 95.50 90 GLY A C 1
ATOM 671 O O . GLY A 1 90 ? -8.375 7.287 11.742 1.00 95.50 90 GLY A O 1
ATOM 672 N N . PRO A 1 91 ? -9.815 8.004 13.314 1.00 95.06 91 PRO A N 1
ATOM 673 C CA . PRO A 1 91 ? -10.666 6.821 13.221 1.00 95.06 91 PRO A CA 1
ATOM 674 C C . PRO A 1 91 ? -11.304 6.713 11.830 1.00 95.06 91 PRO A C 1
ATOM 676 O O . PRO A 1 91 ? -11.831 7.705 11.307 1.00 95.06 91 PRO A O 1
ATOM 679 N N . VAL A 1 92 ? -11.229 5.514 11.250 1.00 96.56 92 VAL A N 1
ATOM 680 C CA . VAL A 1 92 ? -11.850 5.107 9.982 1.00 96.56 92 VAL A CA 1
ATOM 681 C C . VAL A 1 92 ? -12.314 3.656 10.110 1.00 96.56 92 VAL A C 1
ATOM 683 O O . VAL A 1 92 ? -11.612 2.841 10.703 1.00 96.56 92 VAL A O 1
ATOM 686 N N . GLU A 1 93 ? -13.476 3.333 9.549 1.00 96.00 93 GLU A N 1
ATOM 687 C CA . GLU A 1 93 ? -14.029 1.966 9.566 1.00 96.00 93 GLU A CA 1
ATOM 688 C C . GLU A 1 93 ? -13.444 1.127 8.422 1.00 96.00 93 GLU A C 1
ATOM 690 O O . GLU A 1 93 ? -13.270 -0.083 8.534 1.00 96.00 93 GLU A O 1
ATOM 695 N N . TYR A 1 94 ? -13.069 1.784 7.324 1.00 98.12 94 TYR A N 1
ATOM 696 C CA . TYR A 1 94 ? -12.523 1.149 6.133 1.00 98.12 94 TYR A CA 1
ATOM 697 C C . TYR A 1 94 ? -11.151 1.746 5.797 1.00 98.12 94 TYR A C 1
ATOM 699 O O . TYR A 1 94 ? -11.004 2.962 5.698 1.00 98.12 94 TYR A O 1
ATOM 707 N N . LEU A 1 95 ? -10.130 0.907 5.598 1.00 98.50 95 LEU A N 1
ATOM 708 C CA . LEU A 1 95 ? -8.810 1.319 5.126 1.00 98.50 95 LEU A CA 1
ATOM 709 C C . LEU A 1 95 ? -8.441 0.664 3.788 1.00 98.50 95 LEU A C 1
ATOM 711 O O . LEU A 1 95 ? -8.491 -0.556 3.632 1.00 98.50 95 LEU A O 1
ATOM 715 N N . LYS A 1 96 ? -7.981 1.478 2.833 1.00 98.44 96 LYS A N 1
ATOM 716 C CA . LYS A 1 96 ? -7.428 1.042 1.544 1.00 98.44 96 LYS A CA 1
ATOM 717 C C . LYS A 1 96 ? -5.928 1.306 1.487 1.00 98.44 96 LYS A C 1
ATOM 719 O O . LYS A 1 96 ? -5.489 2.445 1.664 1.00 98.44 96 LYS A O 1
ATOM 724 N N . ILE A 1 97 ? -5.144 0.277 1.175 1.00 97.50 97 ILE A N 1
ATOM 725 C CA . ILE A 1 97 ? -3.685 0.368 1.050 1.00 97.50 97 ILE A CA 1
ATOM 726 C C . ILE A 1 97 ? -3.264 0.125 -0.397 1.00 97.50 97 ILE A C 1
ATOM 728 O O . ILE A 1 97 ? -3.514 -0.932 -0.978 1.00 97.50 97 ILE A O 1
ATOM 732 N N . PHE A 1 98 ? -2.531 1.087 -0.948 1.00 96.31 98 PHE A N 1
ATOM 733 C CA . PHE A 1 98 ? -1.911 1.002 -2.262 1.00 96.31 98 PHE A CA 1
ATOM 734 C C . PHE A 1 98 ? -0.393 1.060 -2.110 1.00 96.31 98 PHE A C 1
ATOM 736 O 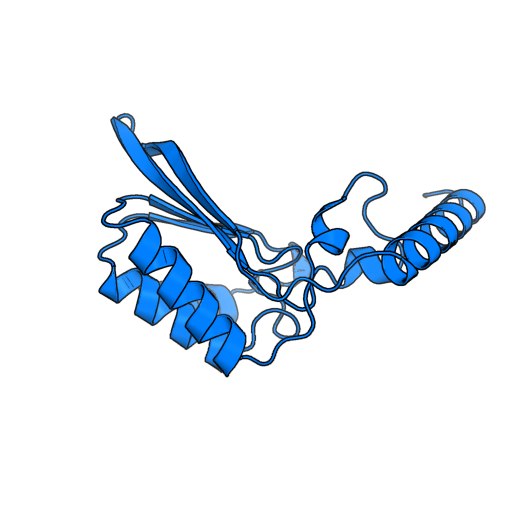O . PHE A 1 98 ? 0.147 2.011 -1.557 1.00 96.31 98 PHE A O 1
ATOM 743 N N . THR A 1 99 ? 0.326 0.068 -2.628 1.00 94.12 99 THR A N 1
ATOM 744 C CA . THR A 1 99 ? 1.796 -0.016 -2.507 1.00 94.12 99 THR A CA 1
ATOM 745 C C . THR A 1 99 ? 2.533 0.497 -3.743 1.00 94.12 99 THR A C 1
ATOM 747 O O . THR A 1 99 ? 3.728 0.252 -3.903 1.00 94.12 99 THR A O 1
ATOM 750 N N . SER A 1 100 ? 1.827 1.162 -4.666 1.00 87.38 100 SER A N 1
ATOM 751 C CA . SER A 1 100 ? 2.330 1.484 -6.011 1.00 87.38 100 SER A CA 1
ATOM 752 C C . SER A 1 100 ? 2.795 0.243 -6.799 1.00 87.38 100 SER A C 1
ATOM 754 O O . SER A 1 100 ? 3.577 0.336 -7.756 1.00 87.38 100 SER A O 1
ATOM 756 N N . GLY A 1 101 ? 2.285 -0.934 -6.421 1.00 91.88 101 GLY A N 1
ATOM 757 C CA . GLY A 1 101 ? 2.536 -2.196 -7.098 1.00 91.88 101 GLY A CA 1
ATOM 758 C C . GLY A 1 101 ? 1.718 -3.367 -6.574 1.00 91.88 101 GLY A C 1
ATOM 759 O O . GLY A 1 101 ? 0.612 -3.579 -7.061 1.00 91.88 101 GLY A O 1
ATOM 760 N N . SER A 1 102 ? 2.281 -4.228 -5.733 1.00 95.62 102 SER A N 1
ATOM 761 C CA . SER A 1 102 ? 1.613 -5.467 -5.320 1.00 95.62 102 SER A CA 1
ATOM 762 C C . SER A 1 102 ? 1.837 -5.793 -3.856 1.00 95.62 102 SER A C 1
ATOM 764 O O . SER A 1 102 ? 2.948 -6.120 -3.459 1.00 95.62 102 SER A O 1
ATOM 766 N N . PHE A 1 103 ? 0.762 -5.738 -3.069 1.00 97.44 103 PHE A N 1
ATOM 767 C CA . PHE A 1 103 ? 0.791 -5.972 -1.627 1.00 97.44 103 PHE A CA 1
ATOM 768 C C . PHE A 1 103 ? 1.324 -7.360 -1.249 1.00 97.44 103 PHE A C 1
ATOM 770 O O . PHE A 1 103 ? 2.061 -7.480 -0.287 1.00 97.44 103 PHE A O 1
ATOM 777 N N . PHE A 1 104 ? 1.019 -8.397 -2.036 1.00 97.12 104 PHE A N 1
ATOM 778 C CA . PHE A 1 104 ? 1.508 -9.760 -1.774 1.00 97.12 104 PHE A CA 1
ATOM 779 C C . PHE A 1 104 ? 2.836 -10.092 -2.483 1.00 97.12 104 PHE A C 1
ATOM 781 O O . PHE A 1 104 ? 3.289 -11.236 -2.461 1.00 97.12 104 PHE A O 1
ATOM 788 N N . ASP A 1 105 ? 3.473 -9.133 -3.164 1.00 96.25 105 ASP A N 1
ATOM 789 C CA . ASP A 1 105 ? 4.826 -9.346 -3.686 1.00 96.25 105 ASP A CA 1
ATOM 790 C C . ASP A 1 105 ? 5.819 -9.169 -2.532 1.00 96.25 105 ASP A C 1
ATOM 792 O O . ASP A 1 105 ? 6.065 -8.039 -2.127 1.00 96.25 105 ASP A O 1
ATOM 796 N N . SER A 1 106 ? 6.442 -10.250 -2.045 1.00 95.38 106 SER A N 1
ATOM 797 C CA . SER A 1 106 ? 7.387 -10.211 -0.905 1.00 95.38 106 SER A CA 1
ATOM 798 C C . SER A 1 106 ? 8.623 -9.336 -1.129 1.00 95.38 106 SER A C 1
ATOM 800 O O . SER A 1 106 ? 9.379 -9.012 -0.216 1.00 95.38 106 SER A O 1
ATOM 802 N N . ARG A 1 107 ? 8.851 -8.934 -2.381 1.00 94.56 107 ARG A N 1
ATOM 803 C CA . ARG A 1 107 ? 9.818 -7.892 -2.709 1.00 94.56 107 ARG A CA 1
ATOM 804 C C . ARG A 1 107 ? 9.266 -6.519 -2.337 1.00 94.56 107 ARG A C 1
ATOM 806 O O . ARG A 1 107 ? 10.012 -5.692 -1.864 1.00 94.56 107 ARG A O 1
ATOM 813 N N . GLU A 1 108 ? 8.008 -6.217 -2.590 1.00 95.00 108 GLU A N 1
ATOM 814 C CA . GLU A 1 108 ? 7.436 -4.903 -2.281 1.00 95.00 108 GLU A CA 1
ATOM 815 C C . GLU A 1 108 ? 7.021 -4.772 -0.816 1.00 95.00 108 GLU A C 1
ATOM 817 O O . GLU A 1 108 ? 7.272 -3.726 -0.219 1.00 95.00 108 GLU A O 1
ATOM 822 N N . VAL A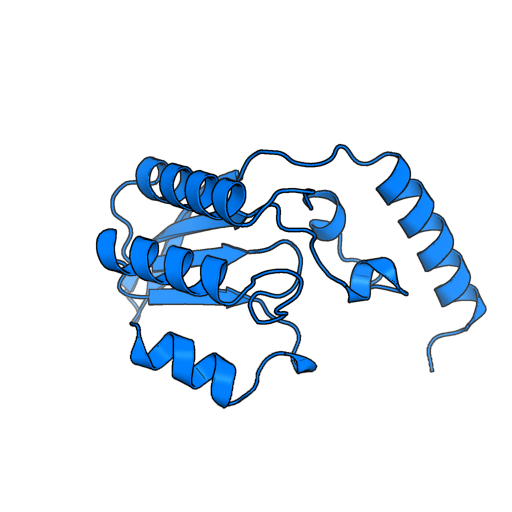 1 109 ? 6.447 -5.833 -0.249 1.00 97.19 109 VAL A N 1
ATOM 823 C CA . VAL A 1 109 ? 6.037 -5.923 1.153 1.00 97.19 109 VAL A CA 1
ATOM 824 C C . VAL A 1 109 ? 6.581 -7.228 1.713 1.00 97.19 109 VAL A C 1
ATOM 826 O O . VAL A 1 109 ? 6.055 -8.294 1.408 1.00 97.19 109 VAL A O 1
ATOM 829 N N . SER A 1 110 ? 7.669 -7.160 2.478 1.00 96.75 110 SER A N 1
ATOM 830 C CA . SER A 1 110 ? 8.213 -8.339 3.155 1.00 96.75 110 SER A CA 1
ATOM 831 C C . SER A 1 110 ? 7.237 -8.869 4.206 1.00 96.75 110 SER A C 1
ATOM 833 O O . SER A 1 110 ? 6.310 -8.165 4.612 1.00 96.75 110 SER A O 1
ATOM 835 N N . ASP A 1 111 ? 7.488 -10.075 4.710 1.00 96.12 111 ASP A N 1
ATOM 836 C CA . ASP A 1 111 ? 6.699 -10.621 5.812 1.00 96.12 111 ASP A CA 1
ATOM 837 C C . ASP A 1 111 ? 6.763 -9.688 7.032 1.00 96.12 111 ASP A C 1
ATOM 839 O O . ASP A 1 111 ? 5.733 -9.375 7.615 1.00 96.12 111 ASP A O 1
ATOM 843 N N . GLU A 1 112 ? 7.937 -9.165 7.398 1.00 97.06 112 GLU A N 1
ATOM 844 C CA . GLU A 1 112 ? 8.095 -8.243 8.537 1.00 97.06 112 GLU A CA 1
ATOM 845 C C . GLU A 1 112 ? 7.273 -6.954 8.371 1.00 97.06 112 GLU A C 1
ATOM 847 O O . GLU A 1 112 ? 6.595 -6.507 9.306 1.00 97.06 112 GLU A O 1
ATOM 852 N N . LEU A 1 113 ? 7.291 -6.371 7.167 1.00 97.75 113 LEU A N 1
ATOM 853 C CA . LEU A 1 113 ? 6.490 -5.191 6.855 1.00 97.75 113 LEU A CA 1
ATOM 854 C C . LEU A 1 113 ? 4.992 -5.516 6.857 1.00 97.75 113 LEU A C 1
ATOM 856 O O . LEU A 1 113 ? 4.214 -4.737 7.404 1.00 97.75 113 LEU A O 1
ATOM 860 N N . LEU A 1 114 ? 4.587 -6.660 6.300 1.00 97.56 114 LEU A N 1
ATOM 861 C CA . LEU A 1 114 ? 3.199 -7.122 6.312 1.00 97.56 114 LEU A CA 1
ATOM 862 C C . LEU A 1 114 ? 2.685 -7.236 7.747 1.00 97.56 114 LEU A C 1
ATOM 864 O O . LEU A 1 114 ? 1.652 -6.648 8.058 1.00 97.56 114 LEU A O 1
ATOM 868 N N . HIS A 1 115 ? 3.425 -7.902 8.640 1.00 97.44 115 HIS A N 1
ATOM 869 C CA . HIS A 1 115 ? 3.018 -8.026 10.043 1.00 97.44 115 HIS A CA 1
ATOM 870 C C . HIS A 1 115 ? 2.864 -6.650 10.708 1.00 97.44 115 HIS A C 1
ATOM 872 O O . HIS A 1 115 ? 1.893 -6.411 11.422 1.00 97.44 115 HIS A O 1
ATOM 878 N N . SER A 1 116 ? 3.788 -5.723 10.436 1.00 98.31 116 SER A N 1
ATOM 879 C CA . SER A 1 116 ? 3.736 -4.357 10.976 1.00 98.31 116 SER A CA 1
ATOM 880 C C . SER A 1 116 ? 2.529 -3.563 10.458 1.00 98.31 116 SER A C 1
ATOM 882 O O . SER A 1 116 ? 1.905 -2.810 11.212 1.00 98.31 116 SER A O 1
ATOM 884 N N . ILE A 1 117 ? 2.183 -3.739 9.178 1.00 98.19 117 ILE A N 1
ATOM 885 C CA . ILE A 1 117 ? 0.995 -3.143 8.559 1.00 98.19 117 ILE A CA 1
ATOM 886 C C . ILE A 1 117 ? -0.266 -3.693 9.224 1.00 98.19 117 ILE A C 1
ATOM 888 O O . ILE A 1 117 ? -1.074 -2.900 9.697 1.00 98.19 117 ILE A O 1
ATOM 892 N N . ILE A 1 118 ? -0.421 -5.017 9.314 1.00 98.00 118 ILE A N 1
ATOM 893 C CA . ILE A 1 118 ? -1.625 -5.631 9.893 1.00 98.00 118 ILE A CA 1
ATOM 894 C C . ILE A 1 118 ? -1.778 -5.271 11.375 1.00 98.00 118 ILE A C 1
ATOM 896 O O . ILE A 1 118 ? -2.867 -4.893 11.794 1.00 98.00 118 ILE A O 1
ATOM 900 N N . GLN A 1 119 ? -0.688 -5.249 12.151 1.00 98.19 119 GLN A N 1
ATOM 901 C CA . GLN A 1 119 ? -0.741 -4.777 13.538 1.00 98.19 119 GLN A CA 1
ATOM 902 C C . GLN A 1 119 ? -1.252 -3.333 13.630 1.00 98.19 119 GLN A C 1
ATOM 904 O O . GLN A 1 119 ? -2.085 -3.024 14.473 1.00 98.19 119 GLN A O 1
ATOM 909 N N . THR A 1 120 ? -0.790 -2.451 12.740 1.00 98.31 120 THR A N 1
ATOM 910 C CA . THR A 1 120 ? -1.248 -1.053 12.700 1.00 98.31 120 THR A CA 1
ATOM 911 C C . THR A 1 120 ? -2.733 -0.950 12.327 1.00 98.31 120 THR A C 1
ATOM 913 O O . THR A 1 120 ? -3.431 -0.093 12.861 1.00 98.31 120 THR A O 1
ATOM 916 N N . VAL A 1 121 ? -3.221 -1.810 11.425 1.00 98.19 121 VAL A N 1
ATOM 917 C CA . VAL A 1 121 ? -4.646 -1.890 11.050 1.00 98.19 121 VAL A CA 1
ATOM 918 C C . VAL A 1 121 ? -5.495 -2.300 12.257 1.00 98.19 121 VAL A C 1
ATOM 920 O O . VAL A 1 121 ? -6.479 -1.625 12.559 1.00 98.19 121 VAL A O 1
ATOM 923 N N . ASN A 1 122 ? -5.071 -3.336 12.986 1.00 97.38 122 ASN A N 1
ATOM 924 C CA . ASN A 1 122 ? -5.759 -3.821 14.184 1.00 97.38 122 ASN A CA 1
ATOM 925 C C . ASN A 1 122 ? -5.768 -2.774 15.304 1.00 97.38 122 ASN A C 1
ATOM 927 O O . ASN A 1 122 ? -6.813 -2.502 15.891 1.00 97.38 122 ASN A O 1
ATOM 931 N N . ASP A 1 123 ? -4.623 -2.137 15.566 1.00 97.38 123 ASP A N 1
ATOM 932 C CA . ASP A 1 123 ? -4.494 -1.085 16.583 1.00 97.38 123 ASP A CA 1
ATOM 933 C C . ASP A 1 123 ? -5.393 0.127 16.281 1.00 97.38 123 ASP A C 1
ATOM 935 O O . ASP A 1 123 ? -5.837 0.820 17.198 1.00 97.38 123 ASP A O 1
ATOM 939 N N . ALA A 1 124 ? -5.657 0.395 14.999 1.00 96.94 124 ALA A N 1
ATOM 940 C CA . ALA A 1 124 ? -6.533 1.472 14.551 1.00 96.94 124 ALA A CA 1
ATOM 941 C C . ALA A 1 124 ? -8.032 1.115 14.604 1.00 96.94 124 ALA A C 1
ATOM 943 O O . ALA A 1 124 ? -8.857 2.010 14.421 1.00 96.94 124 ALA A O 1
ATOM 944 N N . GLY A 1 125 ? -8.388 -0.149 14.869 1.00 96.25 125 GLY A N 1
ATOM 945 C CA . GLY A 1 125 ? -9.780 -0.605 14.945 1.00 96.25 125 GLY A CA 1
ATOM 946 C C . GLY A 1 125 ? -10.514 -0.573 13.603 1.00 96.25 125 GLY A C 1
ATOM 947 O O . GLY A 1 125 ? -11.711 -0.310 13.572 1.00 96.25 125 GLY A O 1
ATOM 948 N N . VAL A 1 126 ? -9.791 -0.785 12.501 1.00 96.44 126 VAL A N 1
ATOM 949 C CA . VAL A 1 126 ? -10.363 -0.825 11.149 1.00 96.44 126 VAL A CA 1
ATOM 950 C C . VAL A 1 126 ? -11.194 -2.099 10.975 1.00 96.44 126 VAL A C 1
ATOM 952 O O . VAL A 1 126 ? -10.704 -3.193 11.240 1.00 96.44 126 VAL A O 1
ATOM 955 N N . GLU A 1 127 ? -12.420 -1.972 10.473 1.00 94.88 127 GLU A N 1
ATOM 956 C CA . GLU A 1 127 ? -13.340 -3.098 10.256 1.00 94.88 127 GLU A CA 1
ATOM 957 C C . GLU A 1 127 ? -13.122 -3.780 8.899 1.00 94.88 127 GLU A C 1
ATOM 959 O O . GLU A 1 127 ? -13.223 -4.999 8.779 1.00 94.88 127 GLU A O 1
ATOM 964 N N . GLN A 1 128 ? -12.787 -2.999 7.868 1.00 96.62 128 GLN A N 1
ATOM 965 C CA . GLN A 1 128 ? -12.510 -3.505 6.526 1.00 96.62 128 GLN A CA 1
ATOM 966 C C . GLN A 1 128 ? -11.126 -3.065 6.053 1.00 96.62 128 GLN A C 1
ATOM 968 O O . GLN A 1 128 ? -10.799 -1.880 6.033 1.00 96.62 128 GLN A O 1
ATOM 973 N N . LEU A 1 129 ? -10.329 -4.017 5.568 1.00 97.56 129 LEU A N 1
ATOM 974 C CA . LEU A 1 129 ? -9.073 -3.748 4.873 1.00 97.56 129 LEU A CA 1
ATOM 975 C C . LEU A 1 129 ? -9.209 -4.085 3.382 1.00 97.56 129 LEU A C 1
ATOM 977 O O . LEU A 1 129 ? -9.672 -5.169 3.026 1.00 97.56 129 LEU A O 1
ATOM 981 N N . GLN A 1 130 ? -8.778 -3.182 2.500 1.00 97.75 130 GLN A N 1
ATOM 982 C CA . GLN A 1 130 ? -8.610 -3.445 1.067 1.00 97.75 130 GLN A CA 1
ATOM 983 C C . GLN A 1 130 ? -7.153 -3.242 0.663 1.00 97.75 130 GLN A C 1
ATOM 985 O O . GLN A 1 130 ? -6.532 -2.226 0.979 1.00 97.75 130 GLN A O 1
ATOM 990 N N . VAL A 1 131 ? -6.631 -4.188 -0.114 1.00 97.50 131 VAL A N 1
ATOM 991 C CA . VAL A 1 131 ? -5.283 -4.143 -0.685 1.00 97.50 131 VAL A CA 1
ATOM 992 C C . VAL A 1 131 ? -5.325 -4.465 -2.174 1.00 97.50 131 VAL A C 1
ATOM 994 O O . VAL A 1 131 ? -6.217 -5.173 -2.643 1.00 97.50 131 VAL A O 1
ATOM 997 N N . GLU A 1 132 ? -4.333 -3.990 -2.925 1.00 95.75 132 GLU A N 1
ATOM 998 C CA . GLU A 1 132 ? -4.159 -4.346 -4.335 1.00 95.75 132 GLU A CA 1
ATOM 999 C C . GLU A 1 132 ? -2.928 -5.223 -4.553 1.00 95.75 132 GLU A C 1
ATOM 1001 O O . GLU A 1 132 ? -1.833 -4.953 -4.051 1.00 95.75 132 GLU A O 1
ATOM 1006 N N . SER A 1 133 ? -3.083 -6.274 -5.359 1.00 96.31 133 SER A N 1
ATOM 1007 C CA . SER A 1 133 ? -1.967 -7.126 -5.754 1.00 96.31 133 SER A CA 1
ATOM 1008 C C . SER A 1 133 ? -2.164 -7.727 -7.136 1.00 96.31 133 SER A C 1
ATOM 1010 O O . SER A 1 133 ? -3.285 -7.982 -7.577 1.00 96.31 133 SER A O 1
ATOM 1012 N N . ARG A 1 134 ? -1.057 -7.976 -7.840 1.00 94.75 134 ARG A N 1
ATOM 1013 C CA . ARG A 1 134 ? -1.097 -8.729 -9.093 1.00 94.75 134 ARG A CA 1
ATOM 1014 C C . ARG A 1 134 ? -1.429 -10.200 -8.812 1.00 94.75 134 ARG A C 1
ATOM 1016 O O . ARG A 1 134 ? -0.963 -10.751 -7.814 1.00 94.75 134 ARG A O 1
ATOM 1023 N N . PRO A 1 135 ? -2.189 -10.856 -9.705 1.00 95.19 135 PRO A N 1
ATOM 1024 C CA . PRO A 1 135 ? -2.773 -12.168 -9.437 1.00 95.19 135 PRO A CA 1
ATOM 1025 C C . PRO A 1 135 ? -1.735 -13.259 -9.160 1.00 95.19 135 PRO A C 1
ATOM 1027 O O . PRO A 1 135 ? -1.999 -14.152 -8.369 1.00 95.19 135 PRO A O 1
ATOM 1030 N N . GLU A 1 136 ? -0.535 -13.191 -9.747 1.00 95.44 136 GLU A N 1
ATOM 1031 C CA . GLU A 1 136 ? 0.504 -14.201 -9.489 1.00 95.44 136 GLU A CA 1
ATOM 1032 C C . GLU A 1 136 ? 1.070 -14.199 -8.058 1.00 95.44 136 GLU A C 1
ATOM 1034 O O . GLU A 1 136 ? 1.745 -15.156 -7.670 1.00 95.44 136 GLU A O 1
ATOM 1039 N N . TYR A 1 137 ? 0.835 -13.129 -7.294 1.00 96.81 137 TYR A N 1
ATOM 1040 C CA . TYR A 1 137 ? 1.254 -13.020 -5.897 1.00 96.81 137 TYR A CA 1
ATOM 1041 C C . TYR A 1 137 ? 0.141 -13.398 -4.922 1.00 96.81 137 TYR A C 1
ATOM 1043 O O . TYR A 1 137 ? 0.417 -13.620 -3.751 1.00 96.81 137 TYR A O 1
ATOM 1051 N N . VAL A 1 138 ? -1.105 -13.495 -5.389 1.00 96.75 138 VAL A N 1
ATOM 1052 C CA . VAL A 1 138 ? -2.240 -13.881 -4.550 1.00 96.75 138 VAL A CA 1
ATOM 1053 C C . VAL A 1 138 ? -2.243 -15.400 -4.419 1.00 96.75 138 VAL A C 1
ATOM 1055 O O . VAL A 1 138 ? -2.738 -16.122 -5.285 1.00 96.75 138 VAL A O 1
ATOM 1058 N N . LYS A 1 139 ? -1.626 -15.885 -3.345 1.00 95.94 139 LYS A N 1
ATOM 1059 C CA . LYS A 1 139 ? -1.484 -17.306 -3.029 1.00 95.94 139 LYS A CA 1
ATOM 1060 C C . LYS A 1 139 ? -2.165 -17.625 -1.702 1.00 95.94 139 LYS A C 1
ATOM 1062 O O . LYS A 1 139 ? -2.347 -16.743 -0.869 1.00 95.94 139 LYS A O 1
ATOM 1067 N N . ALA A 1 140 ? -2.546 -18.889 -1.525 1.00 95.88 140 ALA A N 1
ATOM 1068 C CA . ALA A 1 140 ? -3.292 -19.335 -0.350 1.00 95.88 140 ALA A CA 1
ATOM 1069 C C . ALA A 1 140 ? -2.539 -19.079 0.966 1.00 95.88 140 ALA A C 1
ATOM 1071 O O . ALA A 1 140 ? -3.146 -18.624 1.922 1.00 95.88 140 ALA A O 1
ATOM 1072 N N . ASP A 1 141 ? -1.227 -19.310 0.987 1.00 91.94 141 ASP A N 1
ATOM 1073 C CA . ASP A 1 141 ? -0.356 -19.055 2.139 1.00 91.94 141 ASP A CA 1
ATOM 1074 C C . ASP A 1 141 ? -0.347 -17.575 2.553 1.00 91.94 141 ASP A C 1
ATOM 1076 O O . ASP A 1 141 ? -0.607 -17.266 3.712 1.00 91.94 141 ASP A O 1
ATOM 1080 N N . GLY A 1 142 ? -0.128 -16.662 1.603 1.00 90.69 142 GLY A N 1
ATOM 1081 C CA . GLY A 1 142 ? -0.135 -15.221 1.874 1.00 90.69 142 GLY A CA 1
ATOM 1082 C C . GLY A 1 142 ? -1.512 -14.685 2.278 1.00 90.69 142 GLY A C 1
ATOM 1083 O O . GLY A 1 142 ? -1.605 -13.793 3.117 1.00 90.69 142 GLY A O 1
ATOM 1084 N N . LEU A 1 143 ? -2.592 -15.240 1.716 1.00 93.94 143 LEU A N 1
ATOM 1085 C CA . LEU A 1 143 ? -3.957 -14.897 2.126 1.00 93.94 143 LEU A CA 1
ATOM 1086 C C . LEU A 1 143 ? -4.256 -15.376 3.549 1.00 93.94 143 LEU A C 1
ATOM 1088 O O . LEU A 1 143 ? -4.746 -14.587 4.351 1.00 93.94 143 LEU A O 1
ATOM 1092 N N . SER A 1 144 ? -3.944 -16.637 3.865 1.00 94.31 144 SER A N 1
ATOM 1093 C CA . SER A 1 144 ? -4.135 -17.193 5.208 1.00 94.31 144 SER A CA 1
ATOM 1094 C C . SER A 1 144 ? -3.353 -16.407 6.250 1.00 94.31 144 SER A C 1
ATOM 1096 O O . SER A 1 144 ? -3.921 -16.055 7.270 1.00 94.31 144 SER A O 1
ATOM 109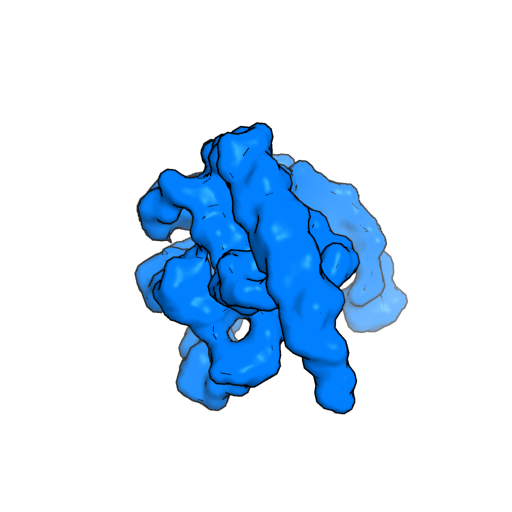8 N N . GLN A 1 145 ? -2.105 -16.028 5.962 1.00 92.75 145 GLN A N 1
ATOM 1099 C CA . GLN A 1 145 ? -1.307 -15.207 6.873 1.00 92.75 145 GLN A CA 1
ATOM 1100 C C . GLN A 1 145 ? -1.999 -13.890 7.247 1.00 92.75 145 GLN A C 1
ATOM 1102 O O . GLN A 1 145 ? -1.979 -13.505 8.408 1.00 92.75 145 GLN A O 1
ATOM 1107 N N . VAL A 1 146 ? -2.603 -13.193 6.279 1.00 94.19 146 VAL A N 1
ATOM 1108 C CA . VAL A 1 146 ? -3.313 -11.936 6.558 1.00 94.19 146 VAL A CA 1
ATOM 1109 C C . VAL A 1 146 ? -4.608 -12.194 7.322 1.00 94.19 146 VAL A C 1
ATOM 1111 O O . VAL A 1 146 ? -4.872 -11.506 8.299 1.00 94.19 146 VAL A O 1
ATOM 1114 N N . VAL A 1 147 ? -5.401 -13.179 6.894 1.00 93.94 147 VAL A N 1
ATOM 1115 C CA . VAL A 1 147 ? -6.695 -13.495 7.519 1.00 93.94 147 VAL A CA 1
ATOM 1116 C C . VAL A 1 147 ? -6.527 -13.986 8.955 1.00 93.94 147 VAL A C 1
ATOM 1118 O O . VAL A 1 147 ? -7.303 -13.591 9.808 1.00 93.94 147 VAL A O 1
ATOM 1121 N N . ASP A 1 148 ? -5.510 -14.797 9.240 1.00 94.62 148 ASP A N 1
ATOM 1122 C CA . ASP A 1 148 ? -5.259 -15.327 10.586 1.00 94.62 148 ASP A CA 1
ATOM 1123 C C . ASP A 1 148 ? -4.782 -14.240 11.571 1.00 94.62 148 ASP A C 1
ATOM 1125 O O . ASP A 1 148 ? -4.758 -14.464 12.782 1.00 94.62 148 ASP A O 1
ATOM 1129 N N . MET A 1 149 ? -4.368 -13.077 11.057 1.00 92.56 149 MET A N 1
ATOM 1130 C CA . MET A 1 149 ? -3.891 -11.938 11.842 1.00 92.56 149 MET A CA 1
ATOM 1131 C C . MET A 1 149 ? -4.928 -10.821 12.030 1.00 92.56 149 MET A C 1
ATOM 1133 O O . MET A 1 149 ? -4.687 -9.949 12.867 1.00 92.56 149 MET A O 1
ATOM 1137 N N . LEU A 1 150 ? -6.010 -10.805 11.246 1.00 89.62 150 LEU A N 1
ATOM 1138 C CA . LEU A 1 150 ? -7.119 -9.845 11.342 1.00 89.62 150 LEU A CA 1
ATOM 1139 C C . LEU A 1 150 ? -8.204 -10.392 12.280 1.00 89.62 150 LEU A C 1
ATOM 1141 O O . LEU A 1 150 ? -8.675 -9.615 13.137 1.00 89.62 150 LEU A O 1
#

pLDDT: mean 93.23, std 6.23, range [56.19, 98.56]